Protein AF-A0A351G5Z8-F1 (afdb_monomer_lite)

Structure (mmCIF, N/CA/C/O backbone):
data_AF-A0A351G5Z8-F1
#
_entry.id   AF-A0A351G5Z8-F1
#
loop_
_atom_site.group_PDB
_atom_site.id
_atom_site.type_symbol
_atom_site.label_atom_id
_atom_site.label_alt_id
_atom_site.label_comp_id
_atom_site.label_asym_id
_atom_site.label_entity_id
_atom_site.label_seq_id
_atom_site.pdbx_PDB_ins_code
_atom_site.Cartn_x
_atom_site.Cartn_y
_atom_site.Cartn_z
_atom_site.occupancy
_atom_site.B_iso_or_equiv
_atom_site.auth_seq_id
_atom_site.auth_comp_id
_atom_site.auth_asym_id
_atom_site.auth_atom_id
_atom_site.pdbx_PDB_model_num
ATOM 1 N N . MET A 1 1 ? -0.478 10.703 -15.065 1.00 58.75 1 MET A N 1
ATOM 2 C CA . MET A 1 1 ? -1.011 9.360 -14.770 1.00 58.75 1 MET A CA 1
ATOM 3 C C . MET A 1 1 ? -0.841 9.186 -13.278 1.00 58.75 1 MET A C 1
ATOM 5 O O . MET A 1 1 ? 0.276 9.357 -12.808 1.00 58.75 1 MET A O 1
ATOM 9 N N . ASP A 1 2 ? -1.926 9.001 -12.536 1.00 84.81 2 ASP A N 1
ATOM 10 C CA . ASP A 1 2 ? -1.863 8.896 -11.078 1.00 84.81 2 ASP A CA 1
ATOM 11 C C . ASP A 1 2 ? -1.466 7.475 -10.682 1.00 84.81 2 ASP A C 1
ATOM 13 O O . ASP A 1 2 ? -2.239 6.537 -10.882 1.00 84.81 2 ASP A O 1
ATOM 17 N N . ILE A 1 3 ? -0.268 7.313 -10.108 1.00 90.38 3 ILE A N 1
ATOM 18 C CA . ILE A 1 3 ? 0.235 6.011 -9.636 1.00 90.38 3 ILE A CA 1
ATOM 19 C C . ILE A 1 3 ? -0.753 5.352 -8.665 1.00 90.38 3 ILE A C 1
ATOM 21 O O . ILE A 1 3 ? -0.963 4.145 -8.709 1.00 90.38 3 ILE A O 1
ATOM 25 N N . TRP A 1 4 ? -1.435 6.154 -7.842 1.00 92.19 4 TRP A N 1
ATOM 26 C CA . TRP A 1 4 ? -2.394 5.679 -6.850 1.00 92.19 4 TRP A CA 1
ATOM 27 C C . TRP A 1 4 ? -3.652 5.089 -7.475 1.00 92.19 4 TRP A C 1
ATOM 29 O O . TRP A 1 4 ? -4.203 4.143 -6.923 1.00 92.19 4 TRP A O 1
ATOM 39 N N . SER A 1 5 ? -4.093 5.589 -8.632 1.00 92.06 5 SER A N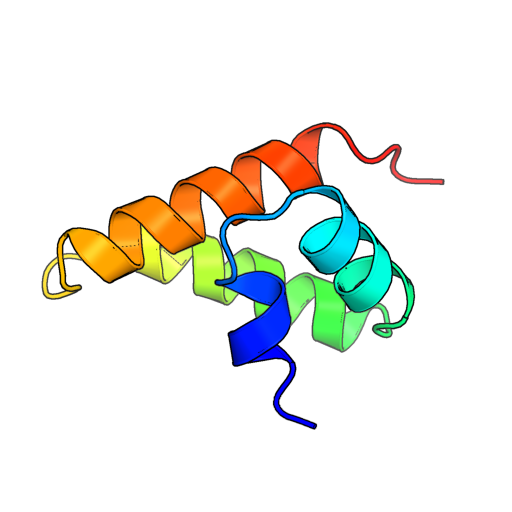 1
ATOM 40 C CA . SER A 1 5 ? -5.237 5.007 -9.341 1.00 92.06 5 SER A CA 1
ATOM 41 C C . SER A 1 5 ? -4.927 3.602 -9.852 1.00 92.06 5 SER A C 1
ATOM 43 O O . SER A 1 5 ? -5.796 2.735 -9.805 1.00 92.06 5 SER A O 1
ATOM 45 N N . GLU A 1 6 ? -3.688 3.358 -10.280 1.00 94.00 6 GLU A N 1
ATOM 46 C CA . GLU A 1 6 ? -3.258 2.040 -10.746 1.00 94.00 6 GLU A CA 1
ATOM 47 C C . GLU A 1 6 ? -2.959 1.097 -9.567 1.00 94.00 6 GLU A C 1
ATOM 49 O O . GLU A 1 6 ? -3.422 -0.043 -9.566 1.00 94.00 6 GLU A O 1
ATOM 54 N N . ILE A 1 7 ? -2.284 1.578 -8.516 1.00 95.19 7 ILE A N 1
ATOM 55 C CA . ILE A 1 7 ? -1.981 0.799 -7.301 1.00 95.19 7 ILE A CA 1
ATOM 56 C C . ILE A 1 7 ? -3.254 0.437 -6.513 1.00 95.19 7 ILE A C 1
ATOM 58 O O . ILE A 1 7 ? -3.350 -0.649 -5.953 1.00 95.19 7 ILE A O 1
ATOM 62 N N . LEU A 1 8 ? -4.268 1.304 -6.474 1.00 94.81 8 LEU A N 1
ATOM 63 C CA . LEU A 1 8 ? -5.530 1.041 -5.764 1.00 94.81 8 LEU A CA 1
ATOM 64 C C . LEU A 1 8 ? -6.628 0.469 -6.674 1.00 94.81 8 LEU A C 1
ATOM 66 O O . LEU A 1 8 ? -7.776 0.333 -6.236 1.00 94.81 8 LEU A O 1
ATOM 70 N N . SER A 1 9 ? -6.281 0.103 -7.914 1.00 94.44 9 SER A N 1
ATOM 71 C CA . SER A 1 9 ? -7.206 -0.429 -8.926 1.00 94.44 9 SER A CA 1
ATOM 72 C C . SER A 1 9 ? -7.831 -1.777 -8.555 1.00 94.44 9 SER A C 1
ATOM 74 O O . SER A 1 9 ? -8.830 -2.166 -9.157 1.00 94.44 9 SER A O 1
ATOM 76 N N . ARG A 1 10 ? -7.264 -2.477 -7.558 1.00 93.25 10 ARG A N 1
ATOM 77 C CA . ARG A 1 10 ? -7.583 -3.871 -7.188 1.00 93.25 10 ARG A CA 1
ATOM 78 C C . ARG A 1 10 ? -7.272 -4.885 -8.294 1.00 93.25 10 ARG A C 1
ATOM 80 O O . ARG A 1 10 ? -7.701 -6.031 -8.196 1.00 93.25 10 ARG A O 1
ATOM 87 N N . ASP A 1 11 ? -6.538 -4.473 -9.324 1.00 94.88 11 ASP A N 1
ATOM 88 C CA . ASP A 1 11 ? -6.107 -5.337 -10.413 1.00 94.88 11 ASP A CA 1
ATOM 89 C C . ASP A 1 11 ? -4.623 -5.694 -10.226 1.00 94.88 11 ASP A C 1
ATOM 91 O O . ASP A 1 11 ? -3.763 -4.831 -10.420 1.00 94.88 11 ASP A O 1
ATOM 95 N N . PRO A 1 12 ? -4.286 -6.939 -9.843 1.00 92.56 12 PRO A N 1
ATOM 96 C CA . PRO A 1 12 ? -2.912 -7.311 -9.503 1.00 92.56 12 PRO A CA 1
ATOM 97 C C . PRO A 1 12 ? -1.943 -7.095 -10.671 1.00 92.56 12 PRO A C 1
ATOM 99 O O . PRO A 1 12 ? -0.801 -6.704 -10.454 1.00 92.56 12 PRO A O 1
ATOM 102 N N . SER A 1 13 ? -2.396 -7.247 -11.921 1.00 92.38 13 SER A N 1
ATOM 103 C CA . SER A 1 13 ? -1.538 -7.023 -13.091 1.00 92.38 13 SER A CA 1
ATOM 104 C C . SER A 1 13 ? -1.145 -5.553 -13.232 1.00 92.38 13 SER A C 1
ATOM 106 O O . SER A 1 13 ? 0.020 -5.249 -13.496 1.00 92.38 13 SER A O 1
ATOM 108 N N . ARG A 1 14 ? -2.093 -4.626 -13.035 1.00 94.25 14 ARG A N 1
ATOM 109 C CA . ARG A 1 14 ? -1.799 -3.182 -13.039 1.00 94.25 14 ARG A CA 1
ATOM 110 C C . ARG A 1 14 ? -0.942 -2.778 -11.853 1.00 94.25 14 ARG A C 1
ATOM 112 O O . ARG A 1 14 ? 0.035 -2.062 -12.040 1.00 94.25 14 ARG A O 1
ATOM 119 N N . ILE A 1 15 ? -1.276 -3.278 -10.666 1.00 94.94 15 ILE A N 1
ATOM 120 C CA . ILE A 1 15 ? -0.557 -2.989 -9.422 1.00 94.94 15 ILE A CA 1
ATOM 121 C C . ILE A 1 15 ? 0.908 -3.386 -9.564 1.00 94.94 15 ILE A C 1
ATOM 123 O O . ILE A 1 15 ? 1.785 -2.546 -9.379 1.00 94.94 15 ILE A O 1
ATOM 127 N N . CYS A 1 16 ? 1.174 -4.629 -9.970 1.00 92.88 16 CYS A N 1
ATOM 128 C CA . CYS A 1 16 ? 2.531 -5.123 -10.156 1.00 92.88 16 CYS A CA 1
ATOM 129 C C . CYS A 1 16 ? 3.270 -4.348 -11.245 1.00 92.88 16 CYS A C 1
ATOM 131 O O . CYS A 1 16 ? 4.404 -3.933 -11.031 1.00 92.88 16 CYS A O 1
ATOM 133 N N . LYS A 1 17 ? 2.631 -4.090 -12.392 1.00 93.38 17 LYS A N 1
ATOM 134 C CA . LYS A 1 17 ? 3.253 -3.336 -13.486 1.00 93.38 17 LYS A CA 1
ATOM 135 C C . LYS A 1 17 ? 3.645 -1.922 -13.057 1.00 93.38 17 LYS A C 1
ATOM 137 O O . LYS A 1 17 ? 4.776 -1.516 -13.296 1.00 93.38 17 LYS A O 1
ATOM 142 N N . THR A 1 18 ? 2.729 -1.186 -12.430 1.00 94.31 18 THR A N 1
ATOM 143 C CA . THR A 1 18 ? 3.005 0.167 -11.936 1.00 94.31 18 THR A CA 1
ATOM 144 C C . THR A 1 18 ? 4.065 0.132 -10.851 1.00 94.31 18 THR A C 1
ATOM 146 O O . THR A 1 18 ? 4.991 0.925 -10.905 1.00 94.31 18 THR A O 1
ATOM 149 N N . PHE A 1 19 ? 3.984 -0.802 -9.903 1.00 93.19 19 PHE A N 1
ATOM 150 C CA . PHE A 1 19 ? 4.961 -0.906 -8.825 1.00 93.19 19 PHE A CA 1
ATOM 151 C C . PHE A 1 19 ? 6.362 -1.262 -9.325 1.00 93.19 19 PHE A C 1
ATOM 153 O O . PHE A 1 19 ? 7.334 -0.744 -8.791 1.00 93.19 19 PHE A O 1
ATOM 160 N N . LEU A 1 20 ? 6.489 -2.111 -10.347 1.00 91.81 20 LEU A N 1
ATOM 161 C CA . LEU A 1 20 ? 7.780 -2.470 -10.936 1.00 91.81 20 LEU A CA 1
ATOM 162 C C . LEU A 1 20 ? 8.454 -1.291 -11.650 1.00 91.81 20 LEU A C 1
ATOM 164 O O . LEU A 1 20 ? 9.679 -1.207 -11.593 1.00 91.81 20 LEU A O 1
ATOM 168 N N . ASP A 1 21 ? 7.665 -0.392 -12.247 1.00 93.06 21 ASP A N 1
ATOM 169 C CA . ASP A 1 21 ? 8.125 0.837 -12.917 1.00 93.06 21 ASP A CA 1
ATOM 170 C C . ASP A 1 21 ? 8.665 1.892 -11.929 1.00 93.06 21 ASP A C 1
ATOM 172 O O . ASP A 1 21 ? 9.463 2.748 -12.302 1.00 93.06 21 ASP A O 1
ATOM 176 N N . LEU A 1 22 ? 8.273 1.806 -10.651 1.00 91.62 22 LEU A N 1
ATOM 177 C CA . LEU A 1 22 ? 8.732 2.712 -9.597 1.00 91.62 22 LEU A CA 1
ATOM 178 C C . LEU A 1 22 ? 10.193 2.462 -9.198 1.00 91.62 22 LEU A C 1
ATOM 180 O O . LEU A 1 22 ? 10.680 1.324 -9.133 1.00 91.62 22 LEU A O 1
ATOM 184 N N . ASN A 1 23 ? 10.871 3.537 -8.799 1.00 92.44 23 ASN A N 1
ATOM 185 C CA . ASN A 1 23 ? 12.201 3.454 -8.200 1.00 92.44 23 ASN A CA 1
ATOM 186 C C . ASN A 1 23 ? 12.145 2.916 -6.761 1.00 92.44 23 ASN A C 1
ATOM 188 O O . ASN A 1 23 ? 11.086 2.852 -6.138 1.00 92.44 23 ASN A O 1
ATOM 192 N N . LEU A 1 24 ? 13.299 2.556 -6.193 1.00 89.94 24 LEU A N 1
ATOM 193 C CA . LEU A 1 24 ? 13.384 1.972 -4.847 1.00 89.94 24 LEU A CA 1
ATOM 194 C C . LEU A 1 24 ? 12.725 2.852 -3.766 1.00 89.94 24 LEU A C 1
ATOM 196 O O . LEU A 1 24 ? 11.953 2.353 -2.951 1.00 89.94 24 LEU A O 1
ATOM 200 N N . GLU A 1 25 ? 12.981 4.162 -3.783 1.00 92.69 25 GLU A N 1
ATOM 201 C CA . GLU A 1 25 ? 12.394 5.113 -2.825 1.00 92.69 25 GLU A CA 1
ATOM 202 C C . GLU A 1 25 ? 10.867 5.203 -2.954 1.00 92.69 25 GLU A C 1
ATOM 204 O O . GLU A 1 25 ? 10.143 5.263 -1.955 1.00 92.69 25 GLU A O 1
ATOM 209 N N . GLU A 1 26 ? 10.359 5.152 -4.184 1.00 92.94 26 GLU A N 1
ATOM 210 C CA . GLU A 1 26 ? 8.927 5.174 -4.467 1.00 92.94 26 GLU A CA 1
ATOM 211 C C . GLU A 1 26 ? 8.261 3.862 -4.047 1.00 92.94 26 GLU A C 1
ATOM 213 O O . GLU A 1 26 ? 7.218 3.890 -3.397 1.00 92.94 26 GLU A O 1
ATOM 218 N N . LYS A 1 27 ? 8.892 2.714 -4.318 1.00 93.38 27 LYS A N 1
ATOM 219 C CA . LYS A 1 27 ? 8.433 1.389 -3.870 1.00 93.38 27 LYS A CA 1
ATOM 220 C C . LYS A 1 27 ? 8.289 1.325 -2.351 1.00 93.38 27 LYS A C 1
ATOM 222 O O . LYS A 1 27 ? 7.260 0.868 -1.846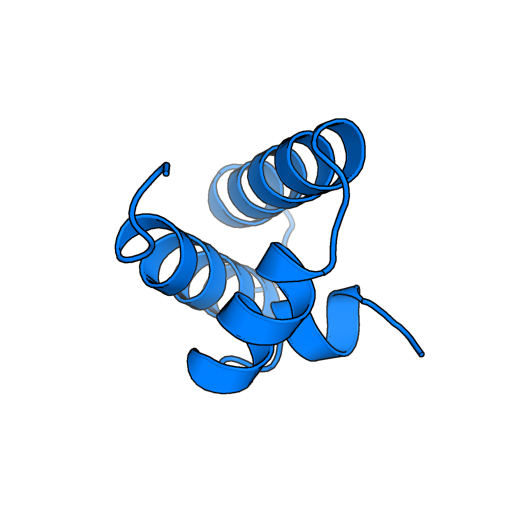 1.00 93.38 27 LYS A O 1
ATOM 227 N N . VAL A 1 28 ? 9.290 1.820 -1.618 1.00 93.12 28 VAL A N 1
ATOM 228 C CA . VAL A 1 28 ? 9.257 1.907 -0.149 1.00 93.12 28 VAL A CA 1
ATOM 229 C C . VAL A 1 28 ? 8.128 2.829 0.309 1.00 93.12 28 VAL A C 1
ATOM 231 O O . VAL A 1 28 ? 7.351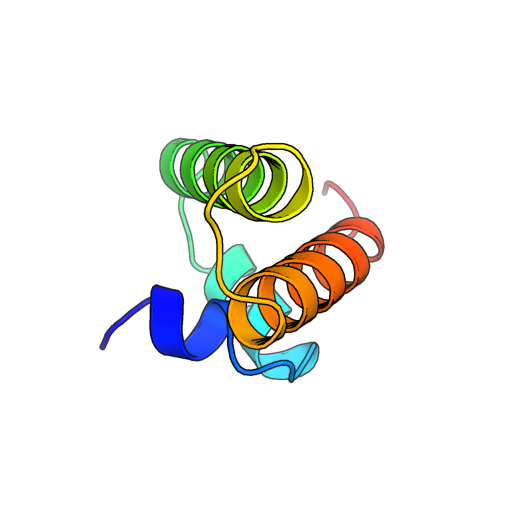 2.456 1.189 1.00 93.12 28 VAL A O 1
ATOM 234 N N . THR A 1 29 ? 7.992 4.000 -0.316 1.00 94.00 29 THR A N 1
ATOM 235 C CA . THR A 1 29 ? 6.936 4.972 0.003 1.00 94.00 29 THR A CA 1
ATOM 236 C C . THR A 1 29 ? 5.540 4.390 -0.221 1.00 94.00 29 THR A C 1
ATOM 238 O O . THR A 1 29 ? 4.675 4.516 0.647 1.00 94.00 29 THR A O 1
ATOM 241 N N . VAL A 1 30 ? 5.324 3.705 -1.346 1.00 94.31 30 VAL A N 1
ATOM 242 C CA . VAL A 1 30 ? 4.048 3.067 -1.688 1.00 94.31 30 VAL A CA 1
ATOM 243 C C . VAL A 1 30 ? 3.722 1.948 -0.707 1.00 94.31 30 VAL A C 1
ATOM 245 O O . VAL A 1 30 ? 2.644 1.977 -0.118 1.00 94.31 30 VAL A O 1
ATOM 248 N N . ARG A 1 31 ? 4.647 1.010 -0.449 1.00 94.00 31 ARG A N 1
ATOM 249 C CA . ARG A 1 31 ? 4.432 -0.065 0.540 1.00 94.00 31 ARG A CA 1
ATOM 250 C C . ARG A 1 31 ? 4.098 0.507 1.923 1.00 94.00 31 ARG A C 1
ATOM 252 O O . ARG A 1 31 ? 3.123 0.079 2.535 1.00 94.00 31 ARG A O 1
ATOM 259 N N . ALA A 1 32 ? 4.844 1.511 2.386 1.00 94.94 32 ALA A N 1
ATOM 260 C CA . ALA A 1 32 ? 4.595 2.152 3.677 1.00 94.94 32 ALA A CA 1
ATOM 261 C C . ALA A 1 32 ? 3.220 2.837 3.740 1.00 94.94 32 ALA A C 1
ATOM 263 O O . ALA A 1 32 ? 2.527 2.745 4.753 1.00 94.94 32 ALA A O 1
ATOM 264 N N . HIS A 1 33 ? 2.800 3.508 2.665 1.00 95.19 33 HIS A N 1
ATOM 265 C CA . HIS A 1 33 ? 1.486 4.141 2.603 1.00 95.19 33 HIS A CA 1
ATOM 266 C C . HIS A 1 33 ? 0.351 3.111 2.597 1.00 95.19 33 HIS A C 1
ATOM 268 O O . HIS A 1 33 ? -0.619 3.270 3.330 1.00 95.19 33 HIS A O 1
ATOM 274 N N . LEU A 1 34 ? 0.485 2.027 1.830 1.00 95.69 34 LEU A N 1
ATOM 275 C CA . LEU A 1 34 ? -0.510 0.956 1.804 1.00 95.69 34 LEU A CA 1
ATOM 276 C C . LEU A 1 34 ? -0.666 0.296 3.182 1.00 95.69 34 LEU A C 1
ATOM 278 O O . LEU A 1 34 ? -1.790 0.075 3.622 1.00 95.69 34 LEU A O 1
ATOM 282 N N . MET A 1 35 ? 0.438 0.059 3.902 1.00 95.25 35 MET A N 1
ATOM 283 C CA . MET A 1 35 ? 0.390 -0.453 5.279 1.00 95.25 35 MET A CA 1
ATOM 284 C C . MET A 1 35 ? -0.331 0.503 6.232 1.00 95.25 35 MET A C 1
ATOM 286 O O . MET A 1 35 ? -1.098 0.056 7.083 1.00 95.25 35 MET A O 1
ATOM 290 N N . ARG A 1 36 ? -0.112 1.816 6.093 1.00 95.81 36 ARG A N 1
ATOM 291 C CA . ARG A 1 36 ? -0.838 2.840 6.859 1.00 95.81 36 ARG A CA 1
ATOM 292 C C . ARG A 1 36 ? -2.334 2.796 6.579 1.00 95.81 36 ARG A C 1
ATOM 294 O O . ARG A 1 36 ? -3.121 2.751 7.515 1.00 95.81 36 ARG A O 1
ATOM 301 N N . MET A 1 37 ? -2.718 2.702 5.306 1.00 94.94 37 MET A N 1
ATOM 302 C CA . MET A 1 37 ? -4.122 2.592 4.906 1.00 94.94 37 MET A CA 1
ATOM 303 C C . MET A 1 37 ? -4.827 1.378 5.515 1.00 94.94 37 MET A C 1
ATOM 305 O O . MET A 1 37 ? -6.015 1.462 5.794 1.00 94.94 37 MET A O 1
ATOM 309 N N . THR A 1 38 ? -4.131 0.252 5.705 1.00 94.94 38 THR A N 1
ATOM 310 C CA . THR A 1 38 ? -4.730 -0.966 6.275 1.00 94.94 38 THR A CA 1
ATOM 311 C C . THR A 1 38 ? -4.626 -1.076 7.793 1.00 94.94 38 THR A C 1
ATOM 313 O O . THR A 1 38 ? -5.316 -1.914 8.367 1.00 94.94 38 THR A O 1
ATOM 316 N N . SER A 1 39 ? -3.754 -0.293 8.433 1.00 91.81 39 SER A N 1
ATOM 317 C CA . SER A 1 39 ? -3.440 -0.439 9.864 1.00 91.81 39 SER A CA 1
ATOM 318 C C . SER A 1 39 ? -3.896 0.741 10.716 1.00 91.81 39 SER A C 1
ATOM 320 O O . SER A 1 39 ? -4.114 0.563 11.910 1.00 91.81 39 SER A O 1
ATOM 322 N N . GLU A 1 40 ? -4.003 1.940 10.141 1.00 94.38 40 GLU A N 1
ATOM 323 C CA . GLU A 1 40 ? -4.485 3.121 10.855 1.00 94.38 40 GLU A CA 1
ATOM 324 C C . GLU A 1 40 ? -6.014 3.213 10.790 1.00 94.38 40 GLU A C 1
ATOM 326 O O . GLU A 1 40 ? -6.648 2.855 9.796 1.00 94.38 40 GLU A O 1
ATOM 331 N N . ASP A 1 41 ? -6.617 3.730 11.854 1.00 87.62 41 ASP A N 1
ATOM 332 C CA . ASP A 1 41 ? -8.039 4.047 11.879 1.00 87.62 41 ASP A CA 1
ATOM 333 C C . ASP A 1 41 ? -8.340 5.323 11.072 1.00 87.62 41 ASP A C 1
ATOM 335 O O . ASP A 1 41 ? -7.514 6.227 10.952 1.00 87.62 41 ASP A O 1
ATOM 339 N N . GLY A 1 42 ? -9.560 5.426 10.541 1.00 92.38 42 GLY A N 1
ATOM 340 C CA . GLY A 1 42 ? -10.031 6.616 9.815 1.00 92.38 42 GLY A CA 1
ATOM 341 C C . GLY A 1 42 ? -9.994 6.508 8.289 1.00 92.38 42 GLY A C 1
ATOM 342 O O . GLY A 1 42 ? -10.488 7.407 7.609 1.00 92.38 42 GLY A O 1
ATOM 343 N N . TRP A 1 43 ? -9.491 5.402 7.739 1.00 93.38 43 TRP A N 1
ATOM 344 C CA . TRP A 1 43 ? -9.591 5.106 6.310 1.00 93.38 43 TRP A CA 1
ATOM 345 C C . TRP A 1 43 ? -10.960 4.536 5.939 1.00 93.38 43 TRP A C 1
ATOM 347 O O . TRP A 1 43 ? -11.585 3.793 6.700 1.00 93.38 43 TRP A O 1
ATOM 357 N N . HIS A 1 44 ? -11.434 4.851 4.732 1.00 94.38 44 HIS A N 1
ATOM 358 C CA . HIS A 1 44 ? -12.681 4.273 4.242 1.00 94.38 44 HIS A CA 1
ATOM 359 C C . HIS A 1 44 ? -12.525 2.762 4.006 1.00 94.38 44 HIS A C 1
ATOM 361 O O . HIS A 1 44 ? -11.493 2.325 3.491 1.00 94.38 44 HIS A O 1
ATOM 367 N N . PRO A 1 45 ? -13.565 1.946 4.261 1.00 93.38 45 PRO A N 1
ATOM 368 C CA . PRO A 1 45 ? -13.491 0.493 4.079 1.00 93.38 45 PRO A CA 1
ATOM 369 C C . PRO A 1 45 ? -13.125 0.093 2.642 1.00 93.38 45 PRO A C 1
ATOM 371 O O . PRO A 1 45 ? -12.432 -0.897 2.416 1.00 93.38 45 PRO A O 1
ATOM 374 N N . GLU A 1 46 ? -13.533 0.890 1.652 1.00 93.75 46 GLU A N 1
ATOM 375 C CA . GLU A 1 46 ? -13.158 0.675 0.254 1.00 93.75 46 GLU A CA 1
ATOM 376 C C . GLU A 1 46 ? -11.674 0.941 -0.024 1.00 93.75 46 GLU A C 1
ATOM 378 O O . GLU A 1 46 ? -11.077 0.235 -0.841 1.00 93.75 46 GLU A O 1
ATOM 383 N N . GLN A 1 47 ? -11.082 1.920 0.665 1.00 93.69 47 GLN A N 1
ATOM 384 C CA . GLN A 1 47 ? -9.658 2.241 0.577 1.00 93.69 47 GLN A CA 1
AT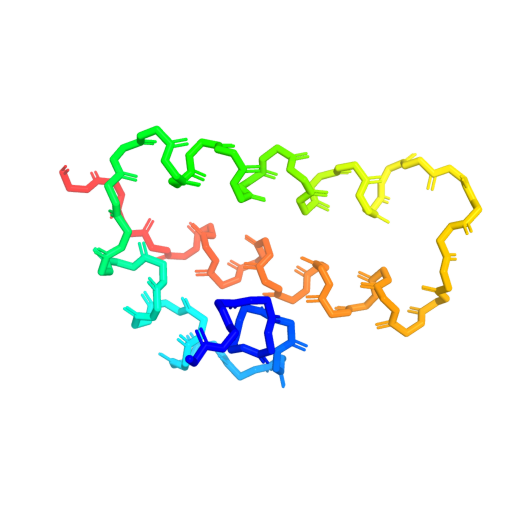OM 385 C C . GLN A 1 47 ? -8.819 1.163 1.260 1.00 93.69 47 GLN A C 1
ATOM 387 O O . GLN A 1 47 ? -7.863 0.687 0.656 1.00 93.69 47 GLN A O 1
ATOM 392 N N . ILE A 1 48 ? -9.231 0.711 2.450 1.00 95.69 48 ILE A N 1
ATOM 393 C CA . ILE A 1 48 ? -8.609 -0.416 3.162 1.00 95.69 48 ILE A CA 1
ATOM 394 C C . ILE A 1 48 ? -8.608 -1.658 2.266 1.00 95.69 48 ILE A C 1
ATOM 396 O O . ILE A 1 48 ? -7.575 -2.297 2.083 1.00 95.69 48 ILE A O 1
ATOM 400 N N . LYS A 1 49 ? -9.748 -1.972 1.634 1.00 95.44 49 LYS A N 1
ATOM 401 C CA . LYS A 1 49 ? -9.860 -3.115 0.720 1.00 95.44 49 LYS A CA 1
ATOM 402 C C . LYS A 1 49 ? -8.927 -2.986 -0.484 1.00 95.44 49 LYS A C 1
ATOM 404 O O . LYS A 1 49 ? -8.265 -3.957 -0.835 1.00 95.44 49 LYS A O 1
ATOM 409 N N . SER A 1 50 ? -8.860 -1.811 -1.113 1.00 95.38 50 SER A N 1
ATOM 410 C CA . SER A 1 50 ? -7.925 -1.579 -2.221 1.00 95.38 50 SER A CA 1
ATOM 411 C C . SER A 1 50 ? -6.467 -1.709 -1.786 1.00 95.38 50 SER A C 1
ATOM 413 O O . SER A 1 50 ? -5.689 -2.355 -2.481 1.00 95.38 50 SER A O 1
ATOM 415 N N . ALA A 1 51 ? -6.111 -1.149 -0.631 1.00 96.06 51 ALA A N 1
ATOM 416 C CA . ALA A 1 51 ? -4.753 -1.209 -0.112 1.00 96.06 51 ALA A CA 1
ATOM 417 C C . ALA A 1 51 ? -4.340 -2.634 0.275 1.00 96.06 51 ALA A C 1
ATOM 419 O O . ALA A 1 51 ? -3.223 -3.048 -0.020 1.00 96.06 51 ALA A O 1
ATOM 420 N N . SER A 1 52 ? -5.255 -3.411 0.858 1.00 95.44 52 SER A N 1
ATOM 421 C CA . SER A 1 52 ? -5.020 -4.817 1.187 1.00 95.44 52 SER A CA 1
ATOM 422 C C . SER A 1 52 ? -4.774 -5.666 -0.060 1.00 95.44 52 SER A C 1
ATOM 424 O O . SER A 1 52 ? -3.844 -6.462 -0.055 1.00 95.44 52 SER A O 1
ATOM 426 N N . VAL A 1 53 ? -5.562 -5.485 -1.130 1.00 95.94 53 VAL A N 1
ATOM 427 C CA . VAL A 1 53 ? -5.343 -6.192 -2.409 1.00 95.94 53 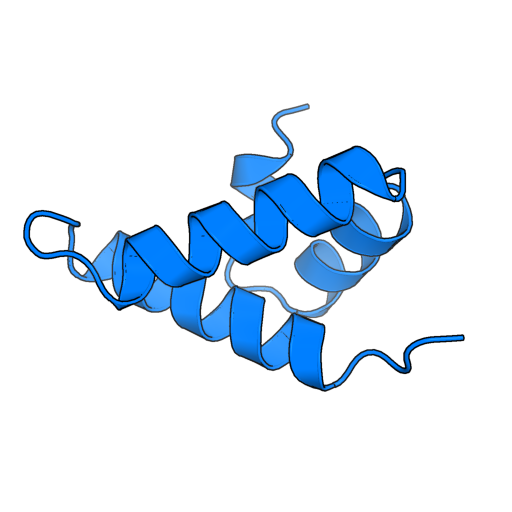VAL A CA 1
ATOM 428 C C . VAL A 1 53 ? -4.005 -5.794 -3.029 1.00 95.94 53 VAL A C 1
ATOM 430 O O . VAL A 1 53 ? -3.305 -6.639 -3.576 1.00 95.94 53 VAL A O 1
ATOM 433 N N . ALA A 1 54 ? -3.629 -4.518 -2.924 1.00 96.06 54 ALA A N 1
ATOM 434 C CA . ALA A 1 54 ? -2.331 -4.067 -3.397 1.00 96.06 54 ALA A CA 1
ATOM 435 C C . ALA A 1 54 ? -1.183 -4.709 -2.615 1.00 96.06 54 ALA A C 1
ATOM 437 O O . ALA A 1 54 ? -0.275 -5.250 -3.230 1.00 96.06 54 ALA A O 1
ATOM 438 N N . LEU A 1 55 ? -1.227 -4.710 -1.280 1.00 95.38 55 LEU A N 1
ATOM 439 C CA . LEU A 1 55 ? -0.198 -5.358 -0.457 1.00 95.38 55 LEU A CA 1
ATOM 440 C C . LEU A 1 55 ? -0.057 -6.851 -0.759 1.00 95.38 55 LEU A C 1
ATOM 442 O O . LEU A 1 55 ? 1.068 -7.333 -0.814 1.00 95.38 55 LEU A O 1
ATOM 446 N N . ASP A 1 56 ? -1.173 -7.547 -0.976 1.00 95.25 56 ASP A N 1
ATOM 447 C CA . ASP A 1 56 ? -1.199 -8.967 -1.336 1.00 95.25 56 ASP A CA 1
ATOM 448 C C . ASP A 1 56 ? -0.502 -9.212 -2.685 1.00 95.25 56 ASP A C 1
ATOM 450 O O . ASP A 1 56 ? 0.480 -9.949 -2.751 1.00 95.25 56 ASP A O 1
ATOM 454 N N . ALA A 1 57 ? -0.886 -8.465 -3.727 1.00 93.88 57 ALA A N 1
ATOM 455 C CA . ALA A 1 57 ? -0.249 -8.542 -5.044 1.00 93.88 57 ALA A CA 1
ATOM 456 C C . ALA A 1 57 ? 1.257 -8.218 -4.996 1.00 93.88 57 ALA A C 1
ATOM 458 O O . ALA A 1 57 ? 2.063 -8.828 -5.695 1.00 93.88 57 ALA A O 1
ATOM 459 N N . LEU A 1 58 ? 1.654 -7.260 -4.151 1.00 92.25 58 LEU A N 1
ATOM 460 C CA . LEU A 1 58 ? 3.056 -6.887 -3.959 1.00 92.25 58 LEU A CA 1
ATOM 461 C C . LEU A 1 58 ? 3.854 -7.880 -3.105 1.00 92.25 58 LEU A C 1
ATOM 463 O O . LEU A 1 58 ? 5.083 -7.789 -3.108 1.00 92.25 58 LEU A O 1
ATOM 467 N N . HIS A 1 59 ? 3.191 -8.763 -2.356 1.00 89.69 59 HIS A N 1
ATOM 468 C CA . HIS A 1 59 ? 3.820 -9.849 -1.601 1.00 89.69 59 HIS A CA 1
ATOM 469 C C . HIS A 1 59 ? 4.171 -11.021 -2.522 1.00 89.69 59 HIS A C 1
ATOM 471 O O . HIS A 1 59 ? 5.186 -11.680 -2.323 1.00 89.69 59 HIS A O 1
ATOM 477 N N . GLU A 1 60 ? 3.356 -11.266 -3.549 1.00 85.69 60 GLU A N 1
ATOM 478 C CA . GLU A 1 60 ? 3.606 -12.310 -4.550 1.00 85.69 60 GLU A CA 1
ATOM 479 C C . GLU A 1 60 ? 4.714 -11.941 -5.554 1.00 85.69 60 GLU A C 1
ATOM 481 O O . GLU A 1 60 ? 5.188 -12.801 -6.299 1.00 85.69 60 GLU A O 1
ATOM 486 N N . LEU A 1 61 ? 5.147 -10.675 -5.583 1.00 83.38 61 LEU A N 1
ATOM 487 C CA . LEU A 1 61 ? 6.273 -10.248 -6.408 1.00 83.38 61 LEU A CA 1
ATOM 488 C C . LEU A 1 61 ? 7.601 -10.719 -5.797 1.00 83.38 61 LEU A C 1
ATOM 490 O O . LEU A 1 61 ? 7.888 -10.366 -4.652 1.00 83.38 61 LEU A O 1
ATOM 494 N N . PRO A 1 62 ? 8.442 -11.450 -6.549 1.00 71.19 62 PRO A N 1
ATOM 495 C CA . PRO A 1 62 ? 9.784 -11.774 -6.090 1.00 71.19 62 PRO A CA 1
ATOM 496 C C . PRO A 1 62 ? 10.608 -10.485 -5.949 1.00 71.19 62 PRO A C 1
ATOM 498 O O . PRO A 1 62 ? 10.657 -9.670 -6.873 1.00 71.19 62 PRO A O 1
ATOM 501 N N . ASP A 1 63 ? 11.239 -10.297 -4.788 1.00 59.50 63 ASP A N 1
ATOM 502 C CA . ASP A 1 63 ? 12.325 -9.332 -4.609 1.00 59.50 63 ASP A CA 1
ATOM 503 C C . ASP A 1 63 ? 13.533 -9.850 -5.426 1.00 59.50 63 ASP A C 1
ATOM 505 O O . ASP A 1 63 ? 14.280 -10.697 -4.941 1.00 59.50 63 ASP A O 1
ATOM 509 N N . ASP A 1 64 ? 13.646 -9.444 -6.698 1.00 49.00 64 ASP A N 1
ATOM 510 C CA . ASP A 1 64 ? 14.799 -9.747 -7.576 1.00 49.00 64 ASP A CA 1
ATOM 511 C C . ASP A 1 64 ? 16.073 -9.018 -7.113 1.00 49.00 64 ASP A C 1
ATOM 513 O O . ASP A 1 64 ? 16.006 -7.780 -6.900 1.00 49.00 64 ASP A O 1
#

Foldseek 3Di:
DDLCCQLLVLPLVSLVVSLVVDDPVVVVVLLVVLCCLCPPPDHDPSSNVSSVSSNVSVVPDDPD

Sequence (64 aa):
MDIWSEILSRDPSRICKTFLDLNLEEKVTVRAHLMRMTSEDGWHPEQIKSASVALDALHELPDD

pLDD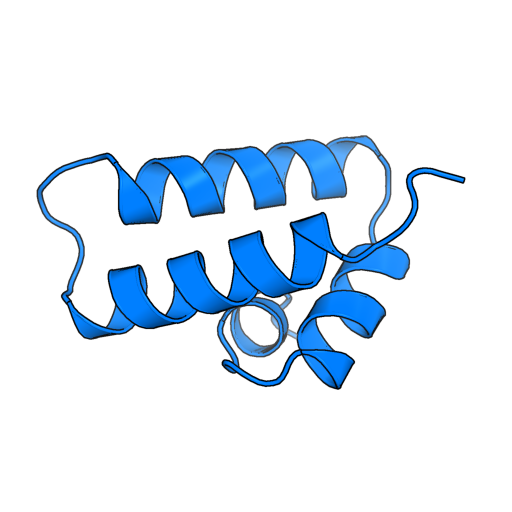T: mean 91.14, std 8.74, range [49.0, 96.06]

Secondary structure (DSSP, 8-state):
--HHHHHTSS-HHHHHHHHHHS-HHHHHHHHHHHHHHHHSTT--HHHHHHHHHHHHHHHSS---

Radius of gyration: 10.94 Å; chains: 1; bounding box: 28×22×27 Å